Protein AF-A0A9E0IJ92-F1 (afdb_monomer_lite)

Sequence (86 aa):
MNIVFDFGAVVFTWQPATLIQQVFAQRADSVDAAKQLAHQVFGHADWHAFDQGLLQADEVVQRTAQRLSLPLDAMHELVHGIGERL

Structure (mmCIF, N/CA/C/O backbone):
data_AF-A0A9E0IJ92-F1
#
_entry.id   AF-A0A9E0IJ92-F1
#
loop_
_atom_site.group_PDB
_atom_site.id
_atom_site.type_symbol
_atom_site.label_atom_id
_atom_site.label_alt_id
_atom_site.label_comp_id
_atom_site.label_asym_id
_atom_site.label_entity_id
_atom_site.label_seq_id
_atom_site.pdbx_PDB_ins_code
_atom_site.Cartn_x
_atom_site.Cartn_y
_atom_site.Cartn_z
_atom_site.occupancy
_atom_site.B_iso_or_equiv
_atom_site.auth_seq_id
_atom_site.auth_comp_id
_atom_site.auth_asym_id
_atom_site.auth_atom_id
_atom_site.pdbx_PDB_model_num
ATOM 1 N N . MET A 1 1 ? 17.542 22.839 -19.723 1.00 47.62 1 MET A N 1
ATOM 2 C CA . MET A 1 1 ? 17.277 22.641 -18.283 1.00 47.62 1 MET A CA 1
ATOM 3 C C . MET A 1 1 ? 16.172 21.607 -18.193 1.00 47.62 1 MET A C 1
ATOM 5 O O . MET A 1 1 ? 15.131 21.856 -18.783 1.00 47.62 1 MET A O 1
ATOM 9 N N . ASN A 1 2 ? 16.402 20.468 -17.541 1.00 52.91 2 ASN A N 1
ATOM 10 C CA . ASN A 1 2 ? 15.377 19.433 -17.379 1.00 52.91 2 ASN A CA 1
ATOM 11 C C . ASN A 1 2 ? 14.903 19.465 -15.927 1.00 52.91 2 ASN A C 1
ATOM 13 O O . ASN A 1 2 ? 15.734 19.440 -15.021 1.00 52.91 2 ASN A O 1
ATOM 17 N N . ILE A 1 3 ? 13.591 19.561 -15.720 1.00 58.00 3 ILE A N 1
ATOM 18 C CA . ILE A 1 3 ? 12.966 19.518 -14.396 1.00 58.00 3 ILE A CA 1
ATOM 19 C C . ILE A 1 3 ? 12.246 18.176 -14.290 1.00 58.00 3 ILE A C 1
ATOM 21 O O . ILE A 1 3 ? 11.475 17.825 -15.181 1.00 58.00 3 ILE A O 1
ATOM 25 N N . VAL A 1 4 ? 12.527 17.429 -13.224 1.00 64.56 4 VAL A N 1
ATOM 26 C CA . VAL A 1 4 ? 11.853 16.168 -12.897 1.00 64.56 4 VAL A CA 1
ATOM 27 C C . VAL A 1 4 ? 10.933 16.439 -11.713 1.00 64.56 4 VAL A C 1
ATOM 29 O O . VAL A 1 4 ? 11.389 16.947 -10.689 1.00 64.56 4 VAL A O 1
ATOM 32 N N . PHE A 1 5 ? 9.649 16.125 -11.871 1.00 53.00 5 PHE A N 1
ATOM 33 C CA . PHE A 1 5 ? 8.648 16.220 -10.813 1.00 53.00 5 PHE A CA 1
ATOM 34 C C . PHE A 1 5 ? 8.285 14.820 -10.325 1.00 53.00 5 PHE A C 1
ATOM 36 O O . PHE A 1 5 ? 8.084 13.917 -11.135 1.00 53.00 5 PHE A O 1
ATOM 43 N N . ASP A 1 6 ? 8.183 14.660 -9.009 1.00 59.72 6 ASP A N 1
ATOM 44 C CA . ASP A 1 6 ? 7.562 13.485 -8.403 1.00 59.72 6 ASP A CA 1
ATOM 45 C C . ASP A 1 6 ? 6.039 13.533 -8.618 1.00 59.72 6 ASP A C 1
ATOM 47 O O . ASP A 1 6 ? 5.412 14.570 -8.408 1.00 59.72 6 ASP A O 1
ATOM 51 N N . PHE A 1 7 ? 5.426 12.440 -9.072 1.00 58.53 7 PHE A N 1
ATOM 52 C CA . PHE A 1 7 ? 4.000 12.451 -9.417 1.00 58.53 7 PHE A CA 1
ATOM 53 C C . PHE A 1 7 ? 3.106 12.444 -8.166 1.00 58.53 7 PHE A C 1
ATOM 55 O O . PHE A 1 7 ? 2.147 13.213 -8.092 1.00 58.53 7 PHE A O 1
ATOM 62 N N . GLY A 1 8 ? 3.446 11.633 -7.158 1.00 56.34 8 GLY A N 1
ATOM 63 C CA . GLY A 1 8 ? 2.589 11.344 -6.003 1.00 56.34 8 GLY A CA 1
ATOM 64 C C . GLY A 1 8 ? 2.526 12.439 -4.936 1.00 56.34 8 GLY A C 1
ATOM 65 O O . GLY A 1 8 ? 1.568 12.467 -4.166 1.00 56.34 8 GLY A O 1
ATOM 66 N N . ALA A 1 9 ? 3.516 13.332 -4.870 1.00 56.28 9 ALA A N 1
ATOM 67 C CA . ALA A 1 9 ? 3.543 14.426 -3.896 1.00 56.28 9 ALA A CA 1
ATOM 68 C C . ALA A 1 9 ? 3.516 15.831 -4.520 1.00 56.28 9 ALA A C 1
ATOM 70 O O . ALA A 1 9 ? 3.413 16.813 -3.781 1.00 56.28 9 ALA A O 1
ATOM 71 N N . VAL A 1 10 ? 3.630 15.952 -5.850 1.00 55.31 10 VAL A N 1
ATOM 72 C CA . VAL A 1 10 ? 3.735 17.261 -6.526 1.00 55.31 10 VAL A CA 1
ATOM 73 C C . VAL A 1 10 ? 2.624 17.502 -7.546 1.00 55.31 10 VAL A C 1
ATOM 75 O O . VAL A 1 10 ? 2.158 18.634 -7.660 1.00 55.31 10 VAL A O 1
ATOM 78 N N . VAL A 1 11 ? 2.164 16.473 -8.262 1.00 55.47 11 VAL A N 1
ATOM 79 C CA . VAL A 1 11 ? 1.088 16.607 -9.269 1.00 55.47 11 VAL A CA 1
ATOM 80 C C . VAL A 1 11 ? -0.229 16.011 -8.767 1.00 55.47 11 VAL A C 1
ATOM 82 O O . VAL A 1 11 ? -1.303 16.531 -9.062 1.00 55.47 11 VAL A O 1
ATOM 85 N N . PHE A 1 12 ? -0.144 14.974 -7.937 1.00 55.53 12 PHE A N 1
ATOM 86 C CA . PHE A 1 12 ? -1.249 14.346 -7.228 1.00 55.53 12 PHE A CA 1
ATOM 87 C C . PHE A 1 12 ? -1.021 14.474 -5.717 1.00 55.53 12 PHE A C 1
ATOM 89 O O . PHE A 1 12 ? 0.118 14.543 -5.266 1.00 55.53 12 PHE A O 1
ATOM 96 N N . THR A 1 13 ? -2.086 14.525 -4.909 1.00 67.06 13 THR A N 1
ATOM 97 C CA . THR A 1 13 ? -1.942 14.418 -3.446 1.00 67.06 13 THR A CA 1
ATOM 98 C C . THR A 1 13 ? -2.138 12.963 -3.047 1.00 67.06 13 THR A C 1
ATOM 100 O O . THR A 1 13 ? -3.265 12.517 -2.835 1.00 67.06 13 THR A O 1
ATOM 103 N N . TRP A 1 14 ? -1.047 12.207 -2.943 1.00 78.31 14 TRP A N 1
ATOM 104 C CA . TRP A 1 14 ? -1.080 10.834 -2.450 1.00 78.31 14 TRP A CA 1
ATOM 105 C C . TRP A 1 14 ? -1.503 10.796 -0.974 1.00 78.31 14 TRP A C 1
ATOM 107 O O . TRP A 1 14 ? -0.806 11.304 -0.094 1.00 78.31 14 TRP A O 1
ATOM 117 N N . GLN A 1 15 ? -2.660 10.189 -0.691 1.00 84.19 15 GLN A N 1
ATOM 118 C CA . GLN A 1 15 ? -3.222 10.063 0.661 1.00 84.19 15 GLN A CA 1
ATOM 119 C C . GLN A 1 15 ? -3.437 8.587 1.040 1.00 84.19 15 GLN A C 1
ATOM 121 O O . GLN A 1 15 ? -4.575 8.116 1.116 1.00 84.19 15 GLN A O 1
ATOM 126 N N . PRO A 1 16 ? -2.359 7.834 1.311 1.00 85.94 16 PRO A N 1
ATOM 127 C CA . PRO A 1 16 ? -2.435 6.391 1.530 1.00 85.94 16 PRO A CA 1
ATOM 128 C C . PRO A 1 16 ? -3.278 6.019 2.756 1.00 85.94 16 PRO A C 1
ATOM 130 O O . PRO A 1 16 ? -4.004 5.032 2.725 1.00 85.94 16 PRO A O 1
ATOM 133 N N . ALA A 1 17 ? -3.245 6.827 3.820 1.00 89.94 17 ALA A N 1
ATOM 134 C CA . ALA A 1 17 ? -4.079 6.600 5.001 1.00 89.94 17 ALA A CA 1
ATOM 135 C C . ALA A 1 17 ? -5.582 6.732 4.690 1.00 89.94 17 ALA A C 1
ATOM 137 O O . ALA A 1 17 ? -6.375 5.936 5.184 1.00 89.94 17 ALA A O 1
ATOM 138 N N . THR A 1 18 ? -5.971 7.685 3.836 1.00 89.00 18 THR A N 1
ATOM 139 C CA . THR A 1 18 ? -7.366 7.854 3.400 1.00 89.00 18 THR A CA 1
ATOM 140 C C . THR A 1 18 ? -7.838 6.639 2.602 1.00 89.00 18 THR A C 1
ATOM 142 O O . THR A 1 18 ? -8.925 6.127 2.858 1.00 89.00 18 THR A O 1
ATOM 145 N N . LEU A 1 19 ? -7.004 6.129 1.689 1.00 88.69 19 LEU A N 1
ATOM 146 C CA . LEU A 1 19 ? -7.308 4.922 0.910 1.00 88.69 19 LEU A CA 1
ATOM 147 C C . LEU A 1 19 ? -7.471 3.692 1.808 1.00 88.69 19 LEU A C 1
ATOM 149 O O . LEU A 1 19 ? -8.445 2.953 1.681 1.00 88.69 19 LEU A O 1
ATOM 153 N N . ILE A 1 20 ? -6.557 3.509 2.766 1.00 93.06 20 ILE A N 1
ATOM 154 C CA . ILE A 1 20 ? -6.672 2.448 3.768 1.00 93.06 20 ILE A CA 1
ATOM 155 C C . ILE A 1 20 ? -7.976 2.571 4.555 1.00 93.06 20 ILE A C 1
ATOM 157 O O . ILE A 1 20 ? -8.648 1.569 4.768 1.00 93.06 20 ILE A O 1
ATOM 161 N N . GLN A 1 21 ? -8.350 3.773 4.988 1.00 91.94 21 GLN A N 1
ATOM 162 C CA . GLN A 1 21 ? -9.550 3.970 5.796 1.00 91.94 21 GLN A CA 1
ATOM 163 C C . GLN A 1 21 ? -10.841 3.694 5.012 1.00 91.94 21 GLN A C 1
ATOM 165 O O . GLN A 1 21 ? -11.797 3.170 5.579 1.00 91.94 21 GLN A O 1
ATOM 170 N N . GLN A 1 22 ? -10.856 3.995 3.711 1.00 90.25 22 GLN A N 1
ATOM 171 C CA . GLN A 1 22 ? -11.983 3.695 2.825 1.00 90.25 22 GLN A CA 1
ATOM 172 C C . GLN A 1 22 ? -12.181 2.187 2.633 1.00 90.25 22 GLN A C 1
ATOM 174 O O . GLN A 1 22 ? -13.314 1.717 2.685 1.00 90.25 22 GLN A O 1
ATOM 179 N N . VAL A 1 23 ? -11.094 1.432 2.451 1.00 91.94 23 VAL A N 1
ATOM 180 C CA . VAL A 1 23 ? -11.157 -0.006 2.128 1.00 91.94 23 VAL A CA 1
ATOM 181 C C . VAL A 1 23 ? -11.172 -0.893 3.381 1.00 91.94 23 VAL A C 1
ATOM 183 O O . VAL A 1 23 ? -11.839 -1.924 3.426 1.00 91.94 23 VAL A O 1
ATOM 186 N N . PHE A 1 24 ? -10.474 -0.489 4.443 1.00 91.94 24 PHE A N 1
ATOM 187 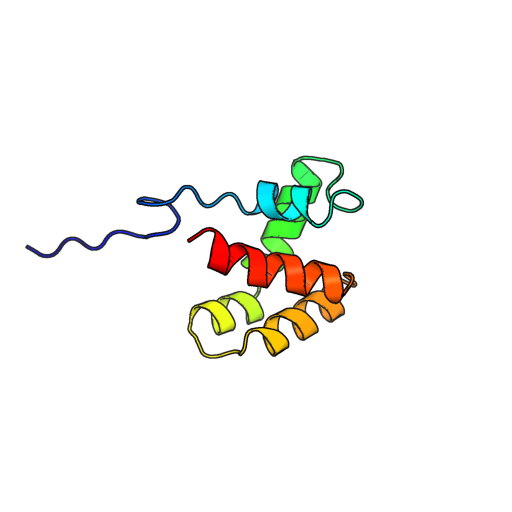C CA . PHE A 1 24 ? -10.281 -1.269 5.669 1.00 91.94 24 PHE A CA 1
ATOM 188 C C . PHE A 1 24 ? -10.850 -0.570 6.908 1.00 91.94 24 PHE A C 1
ATOM 190 O O . PHE A 1 24 ? -10.237 -0.613 7.974 1.00 91.94 24 PHE A O 1
ATOM 197 N N . ALA A 1 25 ? -12.037 0.036 6.809 1.00 86.94 25 ALA A N 1
ATOM 198 C CA . ALA A 1 25 ? -12.655 0.809 7.895 1.00 86.94 25 ALA A CA 1
ATOM 199 C C . ALA A 1 25 ? -12.695 0.080 9.258 1.00 86.94 25 ALA A C 1
ATOM 201 O O . ALA A 1 25 ? -12.526 0.708 10.297 1.00 86.94 25 ALA A O 1
ATOM 202 N N . GLN A 1 26 ? -12.854 -1.251 9.269 1.00 86.06 26 GLN A N 1
ATOM 203 C CA . GLN A 1 26 ? -12.857 -2.053 10.504 1.00 86.06 26 GLN A CA 1
ATOM 204 C C . GLN A 1 26 ? -11.474 -2.210 11.160 1.00 86.06 26 GLN A C 1
ATOM 206 O O . GLN A 1 26 ? -11.398 -2.466 12.356 1.00 86.06 26 GLN A O 1
ATOM 211 N N . ARG A 1 27 ? -10.381 -2.103 10.392 1.00 82.12 27 ARG A N 1
ATOM 212 C CA . ARG A 1 27 ? -8.994 -2.175 10.898 1.00 82.12 27 ARG A CA 1
ATOM 213 C C . ARG A 1 27 ? -8.313 -0.811 10.999 1.00 82.12 27 ARG A C 1
ATOM 215 O O . ARG A 1 27 ? -7.257 -0.705 11.612 1.00 82.12 27 ARG A O 1
ATOM 222 N N . ALA A 1 28 ? -8.909 0.206 10.391 1.00 86.44 28 ALA A N 1
ATOM 223 C CA . ALA A 1 28 ? -8.449 1.584 10.344 1.00 86.44 28 ALA A CA 1
ATOM 224 C C . ALA A 1 28 ? -9.513 2.515 10.954 1.00 86.44 28 ALA A C 1
ATOM 226 O O . ALA A 1 28 ? -9.905 3.524 10.366 1.00 86.44 28 ALA A O 1
ATOM 227 N N . ASP A 1 29 ? -10.000 2.145 12.139 1.00 86.44 29 ASP A N 1
ATOM 228 C CA . ASP A 1 29 ? -11.041 2.856 12.893 1.00 86.44 29 ASP A CA 1
ATOM 229 C C . ASP A 1 29 ? -10.582 4.228 13.422 1.00 86.44 29 ASP A C 1
ATOM 231 O O . ASP A 1 29 ? -11.394 5.092 13.754 1.00 86.44 29 ASP A O 1
ATOM 235 N N . SER A 1 30 ? -9.270 4.454 13.443 1.00 91.12 30 SER A N 1
ATOM 236 C CA . SER A 1 30 ? -8.626 5.708 13.807 1.00 91.12 30 SER A CA 1
ATOM 237 C C . SER A 1 30 ? -7.624 6.152 12.745 1.00 91.12 30 SER A C 1
ATOM 239 O O . SER A 1 30 ? -7.084 5.355 11.975 1.00 91.12 30 SER A O 1
ATOM 241 N N . VAL A 1 31 ? -7.328 7.453 12.740 1.00 89.00 31 VAL A N 1
ATOM 242 C CA . VAL A 1 31 ? -6.327 8.047 11.841 1.00 89.00 31 VAL A CA 1
ATOM 243 C C . VAL A 1 31 ? -4.948 7.410 12.043 1.00 89.00 31 VAL A C 1
ATOM 245 O O . VAL A 1 31 ? -4.227 7.187 11.070 1.00 89.00 31 VAL A O 1
ATOM 248 N N . ASP A 1 32 ? -4.577 7.092 13.283 1.00 92.56 32 ASP A N 1
ATOM 249 C CA . ASP A 1 32 ? -3.280 6.481 13.577 1.00 92.56 32 ASP A CA 1
ATOM 250 C C . ASP A 1 32 ? -3.219 5.022 13.117 1.00 92.56 32 ASP A C 1
ATOM 252 O O . ASP A 1 32 ? -2.231 4.633 12.491 1.00 92.56 32 ASP A O 1
ATOM 256 N N . ALA A 1 33 ? -4.288 4.240 13.312 1.00 92.25 33 ALA A N 1
ATOM 257 C CA . ALA A 1 33 ? -4.377 2.880 12.778 1.00 92.25 33 ALA A CA 1
ATOM 258 C C . ALA A 1 33 ? -4.314 2.870 11.240 1.00 92.25 33 ALA A C 1
ATOM 260 O O . ALA A 1 33 ? -3.574 2.081 10.650 1.00 92.25 33 ALA A O 1
ATOM 261 N N . ALA A 1 34 ? -5.010 3.806 10.585 1.00 92.88 34 AL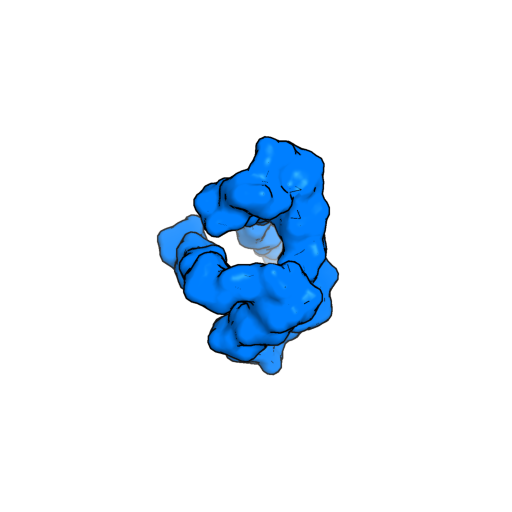A A N 1
ATOM 262 C CA . ALA A 1 34 ? -4.970 3.967 9.133 1.00 92.88 34 ALA A CA 1
ATOM 263 C C . ALA A 1 34 ? -3.552 4.274 8.623 1.00 92.88 34 ALA A C 1
ATOM 265 O O . ALA A 1 34 ? -3.089 3.665 7.659 1.00 92.88 34 ALA A O 1
ATOM 266 N N . LYS A 1 35 ? -2.832 5.188 9.287 1.00 93.50 35 LYS A N 1
ATOM 267 C CA . LYS A 1 35 ? -1.441 5.532 8.946 1.00 93.50 35 LYS A CA 1
ATOM 268 C C . LYS A 1 35 ? -0.481 4.367 9.167 1.00 93.50 35 LYS A C 1
ATOM 270 O O . LYS A 1 35 ? 0.390 4.133 8.332 1.00 93.50 35 LYS A O 1
ATOM 275 N N . GLN A 1 36 ? -0.628 3.640 10.273 1.00 95.19 36 GLN A N 1
ATOM 276 C CA . GLN A 1 36 ? 0.205 2.475 10.573 1.00 95.19 36 GLN A CA 1
ATOM 277 C C . GLN A 1 36 ? 0.013 1.380 9.526 1.00 95.19 36 GLN A C 1
ATOM 279 O O . GLN A 1 36 ? 0.994 0.868 8.987 1.00 95.19 36 GLN A O 1
ATOM 284 N N . LEU A 1 37 ? -1.237 1.064 9.186 1.00 95.00 37 LEU A N 1
ATOM 285 C CA . LEU A 1 37 ? -1.544 0.072 8.164 1.00 95.00 37 LEU A CA 1
ATOM 286 C C . LEU A 1 37 ? -1.071 0.532 6.776 1.00 95.00 37 LEU A C 1
ATOM 288 O O . LEU A 1 37 ? -0.456 -0.248 6.054 1.00 95.00 37 LEU A O 1
ATOM 292 N N . ALA A 1 38 ? -1.242 1.812 6.437 1.00 94.50 38 ALA A N 1
ATOM 293 C CA . ALA A 1 38 ? -0.686 2.390 5.215 1.00 94.50 38 ALA A CA 1
ATOM 294 C C . ALA A 1 38 ? 0.835 2.207 5.137 1.00 94.50 38 ALA A C 1
ATOM 296 O O . ALA A 1 38 ? 1.353 1.783 4.108 1.00 94.50 38 ALA A O 1
ATOM 297 N N . HIS A 1 39 ? 1.556 2.466 6.228 1.00 95.31 39 HIS A N 1
ATOM 298 C CA . HIS A 1 39 ? 3.001 2.260 6.270 1.00 95.31 39 HIS A CA 1
ATOM 299 C C . HIS A 1 39 ? 3.382 0.780 6.091 1.00 95.31 39 HIS A C 1
ATOM 301 O O . HIS A 1 39 ? 4.311 0.469 5.351 1.00 95.31 39 HIS A O 1
ATOM 307 N N . GLN A 1 40 ? 2.635 -0.143 6.704 1.00 96.12 40 GLN A N 1
ATOM 308 C CA . GLN A 1 40 ? 2.864 -1.588 6.580 1.00 96.12 40 GLN A CA 1
ATOM 309 C C . GLN A 1 40 ? 2.569 -2.149 5.178 1.00 96.12 40 GLN A C 1
ATOM 311 O O . GLN A 1 40 ? 3.140 -3.181 4.806 1.00 96.12 40 GLN A O 1
ATOM 316 N N . VAL A 1 41 ? 1.670 -1.509 4.423 1.00 95.06 41 VAL A N 1
ATOM 317 C CA . VAL A 1 41 ? 1.345 -1.855 3.031 1.00 95.06 41 VAL A CA 1
ATOM 318 C C . VAL A 1 41 ? 2.355 -1.212 2.081 1.00 95.06 41 VAL A C 1
ATOM 320 O O . VAL A 1 41 ? 3.123 -1.924 1.441 1.00 95.06 41 VAL A O 1
ATOM 323 N N . PHE A 1 42 ? 2.401 0.121 2.034 1.00 94.44 42 PHE A N 1
ATOM 324 C CA . PHE A 1 42 ? 3.115 0.883 1.004 1.00 94.44 42 PHE A CA 1
ATOM 325 C C . PHE A 1 42 ? 4.618 1.060 1.275 1.00 94.44 42 PHE A C 1
ATOM 327 O O . PHE A 1 42 ? 5.373 1.387 0.365 1.00 94.44 42 PHE A O 1
ATOM 334 N N . GLY A 1 43 ? 5.065 0.857 2.518 1.00 94.38 43 GLY A N 1
ATOM 335 C CA . GLY A 1 43 ? 6.481 0.908 2.905 1.00 94.38 43 GLY A CA 1
ATOM 336 C C . GLY A 1 43 ? 7.189 -0.449 2.882 1.00 94.38 43 GLY A C 1
ATOM 337 O O . GLY A 1 43 ? 8.319 -0.557 3.353 1.00 94.38 43 GLY A O 1
ATOM 338 N N . HIS A 1 44 ? 6.520 -1.509 2.419 1.00 97.31 44 HIS A N 1
ATOM 339 C CA . HIS A 1 44 ? 7.095 -2.852 2.370 1.00 97.31 44 HIS A CA 1
ATOM 340 C C . HIS A 1 44 ? 7.839 -3.108 1.053 1.00 97.31 44 HIS A C 1
ATOM 342 O O . HIS A 1 44 ? 7.445 -2.615 -0.002 1.00 97.31 44 HIS A O 1
ATOM 348 N N . ALA A 1 45 ? 8.864 -3.965 1.091 1.00 96.75 45 ALA A N 1
ATOM 349 C CA . ALA A 1 45 ? 9.675 -4.316 -0.078 1.00 96.75 45 ALA A CA 1
ATOM 350 C C . ALA A 1 45 ? 8.855 -4.882 -1.252 1.00 96.75 45 ALA A C 1
ATOM 352 O O . ALA A 1 45 ? 9.154 -4.569 -2.398 1.00 96.75 45 ALA A O 1
ATOM 353 N N . ASP A 1 46 ? 7.802 -5.661 -0.979 1.00 96.50 46 ASP A N 1
ATOM 354 C CA . ASP A 1 46 ? 6.898 -6.151 -2.033 1.00 96.50 46 ASP A CA 1
ATOM 355 C C . ASP A 1 46 ? 6.196 -4.996 -2.768 1.00 96.50 46 ASP A C 1
ATOM 357 O O . ASP A 1 46 ? 6.075 -5.035 -3.989 1.00 96.50 46 ASP A O 1
ATOM 361 N N . TRP A 1 47 ? 5.772 -3.949 -2.045 1.00 95.00 47 TRP A N 1
ATOM 362 C CA . TRP A 1 47 ? 5.160 -2.774 -2.668 1.00 95.00 47 TRP A CA 1
ATOM 363 C C . TRP A 1 47 ? 6.175 -2.005 -3.509 1.00 95.00 47 TRP A C 1
ATOM 365 O O . TRP A 1 47 ? 5.879 -1.636 -4.638 1.00 95.00 47 TRP A O 1
ATOM 375 N N . HIS A 1 48 ? 7.392 -1.815 -2.998 1.00 94.81 48 HIS A N 1
ATOM 376 C CA . HIS A 1 48 ? 8.463 -1.169 -3.758 1.00 94.81 48 HIS A CA 1
ATOM 377 C C . HIS A 1 48 ? 8.832 -1.952 -5.024 1.00 94.81 48 HIS A C 1
ATOM 379 O O . HIS A 1 48 ? 9.035 -1.353 -6.074 1.00 94.81 48 HIS A O 1
ATOM 385 N N . ALA A 1 49 ? 8.874 -3.285 -4.955 1.00 93.50 49 ALA A N 1
ATOM 386 C CA . ALA A 1 49 ? 9.116 -4.127 -6.121 1.00 93.50 49 ALA A CA 1
ATOM 387 C C . ALA A 1 49 ? 7.978 -4.019 -7.149 1.00 93.50 49 ALA A C 1
ATOM 389 O O . ALA A 1 49 ? 8.245 -3.953 -8.346 1.00 93.50 49 ALA A O 1
ATOM 390 N N . PHE A 1 50 ? 6.723 -3.959 -6.696 1.00 93.88 50 PHE A N 1
ATOM 391 C CA . PHE A 1 50 ? 5.569 -3.708 -7.563 1.00 93.88 50 PHE A CA 1
ATOM 392 C C . PHE A 1 50 ? 5.642 -2.330 -8.234 1.00 93.88 50 PHE A C 1
ATOM 394 O O . PHE A 1 50 ? 5.518 -2.244 -9.451 1.00 93.88 50 PHE A O 1
ATOM 401 N N . ASP A 1 51 ? 5.932 -1.278 -7.468 1.00 90.12 51 ASP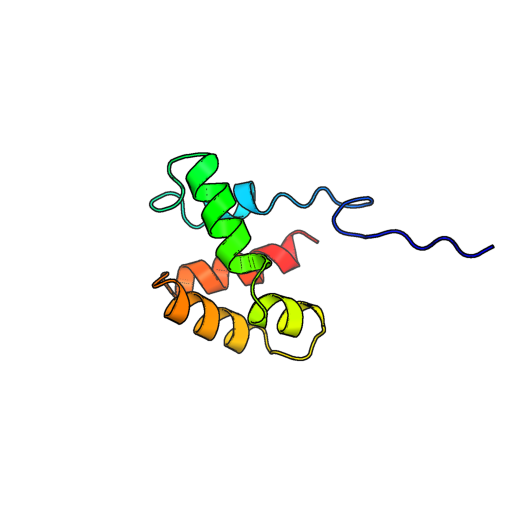 A N 1
ATOM 402 C CA . ASP A 1 51 ? 6.074 0.100 -7.961 1.00 90.12 51 ASP A CA 1
ATOM 403 C C . ASP A 1 51 ? 7.204 0.236 -9.001 1.00 90.12 51 ASP A C 1
ATOM 405 O O . ASP A 1 51 ? 7.119 1.004 -9.955 1.00 90.12 51 ASP A O 1
ATOM 409 N N . GLN A 1 52 ? 8.244 -0.594 -8.876 1.00 92.81 52 GLN A N 1
ATOM 410 C CA . GLN A 1 52 ? 9.341 -0.708 -9.840 1.00 92.81 52 GLN A CA 1
ATOM 411 C C . GLN A 1 52 ? 9.035 -1.625 -11.041 1.00 92.81 52 GLN A C 1
ATOM 413 O O . GLN A 1 52 ? 9.895 -1.798 -11.906 1.00 92.81 52 GLN A O 1
ATOM 418 N N . GLY A 1 53 ? 7.852 -2.244 -11.102 1.00 91.56 53 GLY A N 1
ATOM 419 C CA . GLY A 1 53 ? 7.462 -3.192 -12.153 1.00 91.56 53 GLY A CA 1
ATOM 420 C C . GLY A 1 53 ? 8.145 -4.564 -12.066 1.00 91.56 53 GLY A C 1
ATOM 421 O O . GLY A 1 53 ? 8.125 -5.327 -13.029 1.00 91.56 53 GLY A O 1
ATOM 422 N N . LEU A 1 54 ? 8.770 -4.884 -10.930 1.00 94.06 54 LEU A N 1
ATOM 423 C CA . LEU A 1 54 ? 9.461 -6.153 -10.667 1.00 94.06 54 LEU A CA 1
ATOM 424 C C . LEU A 1 54 ? 8.541 -7.226 -10.068 1.00 94.06 54 LEU A C 1
ATOM 426 O O . LEU A 1 54 ? 8.903 -8.402 -10.051 1.00 94.06 54 LEU A O 1
ATOM 430 N N . LEU A 1 55 ? 7.375 -6.827 -9.560 1.00 9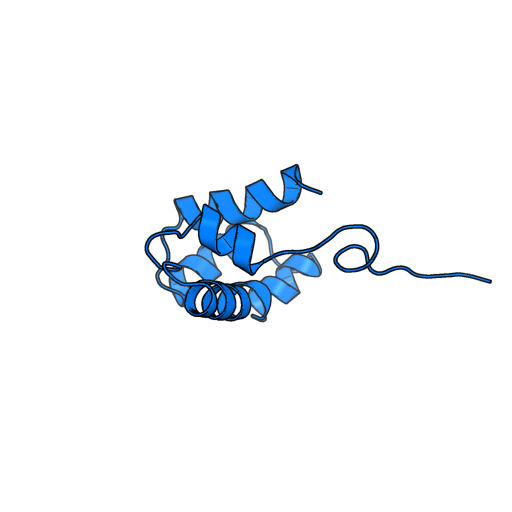5.00 55 LEU A N 1
ATOM 431 C CA . LEU A 1 55 ? 6.356 -7.705 -8.991 1.00 95.00 55 LEU A CA 1
ATOM 432 C C . LEU A 1 55 ? 5.016 -7.424 -9.676 1.00 95.00 55 LEU A C 1
ATOM 434 O O . LEU A 1 55 ? 4.718 -6.274 -9.981 1.00 95.00 55 LEU A O 1
ATOM 438 N N . GLN A 1 56 ? 4.210 -8.458 -9.922 1.00 94.44 56 GLN A N 1
ATOM 439 C CA . GLN A 1 56 ? 2.898 -8.289 -10.554 1.00 94.44 56 GLN A CA 1
ATOM 440 C C . GLN A 1 56 ? 1.830 -7.846 -9.547 1.00 94.44 56 GLN A C 1
ATOM 442 O O . GLN A 1 56 ? 1.940 -8.126 -8.352 1.00 94.44 56 GLN A O 1
ATOM 447 N N . ALA A 1 57 ? 0.765 -7.204 -10.039 1.00 92.19 57 ALA A N 1
ATOM 448 C CA . ALA A 1 57 ? -0.335 -6.697 -9.212 1.00 92.19 57 ALA A CA 1
ATOM 449 C C . ALA A 1 57 ? -0.988 -7.795 -8.348 1.00 92.19 57 ALA A C 1
ATOM 451 O O . ALA A 1 57 ? -1.115 -7.643 -7.134 1.00 92.19 57 ALA A O 1
ATOM 452 N N . ASP A 1 58 ? -1.334 -8.938 -8.945 1.00 95.31 58 ASP A N 1
ATOM 453 C CA . ASP A 1 58 ? -1.936 -10.056 -8.204 1.00 95.31 58 ASP A CA 1
ATOM 454 C C . ASP A 1 58 ? -0.982 -10.618 -7.143 1.00 95.31 58 ASP A C 1
ATOM 456 O O . ASP A 1 58 ? -1.398 -11.025 -6.056 1.00 95.31 58 ASP A O 1
ATOM 460 N N . GLU A 1 59 ? 0.320 -10.594 -7.425 1.00 96.62 59 GLU A N 1
ATOM 461 C CA . GLU A 1 59 ? 1.335 -11.132 -6.530 1.00 96.62 59 GLU A CA 1
ATOM 462 C C . GLU A 1 59 ? 1.581 -10.212 -5.325 1.00 96.62 59 GLU A C 1
ATOM 464 O O . GLU A 1 59 ? 1.639 -10.692 -4.189 1.00 96.62 59 GLU A O 1
ATOM 469 N N . VAL A 1 60 ? 1.649 -8.889 -5.525 1.00 96.88 60 VAL A N 1
ATOM 470 C CA . VAL A 1 60 ? 1.749 -7.934 -4.407 1.00 96.88 60 VAL A CA 1
ATOM 471 C C . VAL A 1 60 ? 0.493 -7.960 -3.536 1.00 96.88 60 VAL A C 1
ATOM 473 O O . VAL A 1 60 ? 0.603 -7.876 -2.308 1.00 96.88 60 VAL A O 1
ATOM 476 N N . VAL A 1 61 ? -0.687 -8.145 -4.139 1.00 97.06 61 VAL A N 1
ATOM 477 C CA . VAL A 1 61 ? -1.961 -8.286 -3.424 1.00 97.06 61 VAL A CA 1
ATOM 478 C C . VAL A 1 61 ? -1.951 -9.533 -2.544 1.00 97.06 61 VAL A C 1
ATOM 480 O O . VAL A 1 61 ? -2.166 -9.420 -1.335 1.00 97.06 61 VAL A O 1
ATOM 483 N N . GLN A 1 62 ? -1.632 -10.703 -3.105 1.00 97.69 62 GLN A N 1
ATOM 484 C CA . GLN A 1 62 ? -1.597 -11.962 -2.356 1.00 97.69 62 GLN A CA 1
ATOM 485 C C . GLN A 1 62 ? -0.583 -11.925 -1.209 1.00 97.69 62 GLN A C 1
ATOM 487 O O . GLN A 1 62 ? -0.928 -12.237 -0.065 1.00 97.69 62 GLN A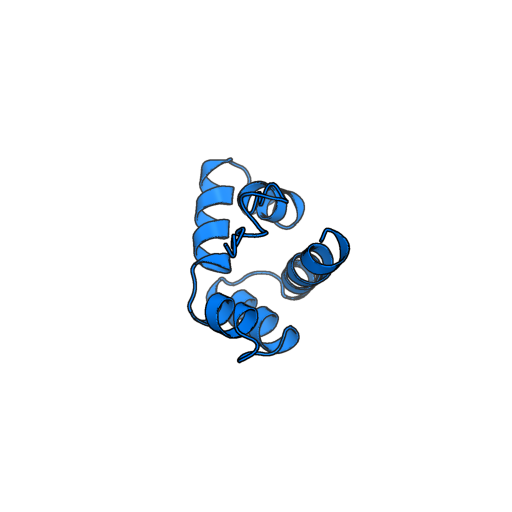 O 1
ATOM 492 N N . ARG A 1 63 ? 0.655 -11.492 -1.485 1.00 98.06 63 ARG A N 1
ATOM 493 C CA . ARG A 1 63 ? 1.723 -11.427 -0.475 1.00 98.06 63 ARG A CA 1
ATOM 494 C C . ARG A 1 63 ? 1.376 -10.465 0.657 1.00 98.06 63 ARG A C 1
ATOM 496 O O . ARG A 1 63 ? 1.566 -10.793 1.829 1.00 98.06 63 ARG A O 1
ATOM 503 N N . THR A 1 64 ? 0.827 -9.296 0.327 1.00 97.31 64 THR A N 1
ATOM 504 C CA . THR A 1 64 ? 0.434 -8.292 1.326 1.00 97.31 64 THR A CA 1
ATOM 505 C C . THR A 1 64 ? -0.742 -8.773 2.168 1.00 97.31 64 THR A C 1
ATOM 507 O O . THR A 1 64 ? -0.681 -8.682 3.396 1.00 97.31 64 THR A O 1
ATOM 510 N N . ALA A 1 65 ? -1.778 -9.334 1.534 1.00 97.50 65 ALA A N 1
ATOM 511 C CA . ALA A 1 65 ? -2.946 -9.867 2.225 1.00 97.50 65 ALA A CA 1
ATOM 512 C C . ALA A 1 65 ? -2.557 -10.976 3.209 1.00 97.50 65 ALA A C 1
ATOM 514 O O . ALA A 1 65 ? -2.963 -10.946 4.370 1.00 97.50 65 ALA A O 1
ATOM 515 N N . GLN A 1 66 ? -1.695 -11.904 2.787 1.00 97.88 66 GLN A N 1
ATOM 516 C CA . GLN A 1 66 ? -1.226 -12.994 3.636 1.00 97.88 66 GLN A CA 1
ATOM 517 C C . GLN A 1 66 ? -0.361 -12.486 4.801 1.00 97.88 66 GLN A C 1
ATOM 519 O O . GLN A 1 66 ? -0.614 -12.833 5.954 1.00 97.88 66 GLN A O 1
ATOM 524 N N . ARG A 1 67 ? 0.621 -11.617 4.525 1.00 97.81 67 ARG A N 1
ATOM 525 C CA . ARG A 1 67 ? 1.539 -11.060 5.535 1.00 97.81 67 ARG A CA 1
ATOM 526 C C . ARG A 1 67 ? 0.815 -10.257 6.615 1.00 97.81 67 ARG A C 1
ATOM 528 O O . ARG A 1 67 ? 1.172 -10.354 7.785 1.00 97.81 67 ARG A O 1
ATOM 535 N N . LEU A 1 68 ? -0.181 -9.460 6.230 1.00 96.38 68 LEU A N 1
ATOM 536 C CA . LEU A 1 68 ? -0.928 -8.586 7.143 1.00 96.38 68 LEU A CA 1
ATOM 537 C C . LEU A 1 68 ? -2.242 -9.208 7.639 1.00 96.38 68 LEU A C 1
ATOM 539 O O . LEU A 1 68 ? -2.973 -8.593 8.423 1.00 96.38 68 LEU A O 1
ATOM 543 N N . SER A 1 69 ? -2.538 -10.440 7.212 1.00 96.56 69 SER A N 1
ATOM 544 C CA . SER A 1 69 ? -3.798 -11.132 7.501 1.00 96.56 69 SER A CA 1
ATOM 545 C C . SER A 1 69 ? -5.017 -10.266 7.151 1.00 96.56 69 SER A C 1
ATOM 547 O O . SER A 1 69 ? -5.926 -10.103 7.971 1.00 96.56 69 SER A O 1
ATOM 549 N N . LEU A 1 70 ? -4.993 -9.655 5.964 1.00 95.38 70 LEU A N 1
ATOM 550 C CA . LEU A 1 70 ? -6.072 -8.835 5.410 1.00 95.38 70 LEU A CA 1
ATOM 551 C C . LEU A 1 70 ? -6.935 -9.664 4.445 1.00 95.38 70 LEU A C 1
ATOM 553 O O . LEU A 1 70 ? -6.421 -10.595 3.821 1.00 95.38 70 LEU A O 1
ATOM 557 N N . PRO A 1 71 ? -8.228 -9.330 4.278 1.00 95.94 71 PRO A N 1
ATOM 558 C CA . PRO A 1 71 ? -9.061 -9.948 3.252 1.00 95.94 71 PRO A CA 1
ATOM 559 C C . PRO A 1 71 ? -8.482 -9.719 1.850 1.00 95.94 71 PRO A C 1
ATOM 561 O O . PRO A 1 71 ? -8.174 -8.583 1.485 1.00 95.94 71 PRO A O 1
ATOM 564 N N . LEU A 1 72 ? -8.356 -10.795 1.068 1.00 95.69 72 LEU A N 1
ATOM 565 C CA . LEU A 1 72 ? -7.772 -10.744 -0.275 1.00 95.69 72 LEU A CA 1
ATOM 566 C C . LEU A 1 72 ? -8.585 -9.843 -1.217 1.00 95.69 72 LEU A C 1
ATOM 568 O O . LEU A 1 72 ? -8.004 -9.011 -1.906 1.00 95.69 72 LEU A O 1
ATOM 572 N N . ASP A 1 73 ? -9.915 -9.951 -1.180 1.00 95.69 73 ASP A N 1
ATOM 573 C CA . ASP A 1 73 ? -10.816 -9.163 -2.033 1.00 95.69 73 ASP A CA 1
ATOM 574 C C . ASP A 1 73 ? -10.682 -7.655 -1.775 1.00 95.69 73 ASP A C 1
ATOM 576 O O . ASP A 1 73 ? -10.541 -6.869 -2.709 1.00 95.69 73 ASP A O 1
ATOM 580 N N . ALA A 1 74 ? -10.625 -7.250 -0.503 1.00 94.25 74 ALA A N 1
ATOM 581 C CA . ALA A 1 74 ? -10.413 -5.852 -0.125 1.00 94.25 74 ALA A CA 1
ATOM 582 C C . ALA A 1 74 ? -9.027 -5.350 -0.568 1.00 94.25 74 ALA A C 1
ATOM 584 O O . ALA A 1 74 ? -8.862 -4.208 -0.988 1.00 94.25 74 ALA A O 1
ATOM 585 N N . MET A 1 75 ? -8.007 -6.209 -0.523 1.00 95.62 75 MET A N 1
ATOM 586 C CA . MET A 1 75 ? -6.670 -5.852 -0.991 1.00 95.62 75 MET A CA 1
ATOM 587 C C . MET A 1 75 ? -6.613 -5.711 -2.525 1.00 95.62 75 MET A C 1
ATOM 589 O O . MET A 1 75 ? -5.940 -4.809 -3.029 1.00 95.62 75 MET A O 1
ATOM 593 N N . HIS A 1 76 ? -7.369 -6.526 -3.270 1.00 94.62 76 HIS A N 1
ATOM 594 C CA . HIS A 1 76 ? -7.576 -6.323 -4.708 1.00 94.62 76 HIS A CA 1
ATOM 595 C C . HIS A 1 76 ? -8.265 -4.988 -4.999 1.00 94.62 76 HIS A C 1
ATOM 597 O O . HIS A 1 76 ? -7.792 -4.263 -5.876 1.00 94.62 76 HIS A O 1
ATOM 603 N N . GLU A 1 77 ? -9.330 -4.653 -4.263 1.00 93.06 77 GLU A N 1
ATOM 604 C CA . GLU A 1 77 ? -10.055 -3.383 -4.397 1.00 93.06 77 GLU A CA 1
ATOM 605 C C . GLU A 1 77 ? -9.135 -2.182 -4.149 1.00 93.06 77 GLU A C 1
ATOM 607 O O . GLU A 1 77 ? -9.136 -1.228 -4.928 1.00 93.06 77 GLU A O 1
ATOM 612 N N . LEU A 1 78 ? -8.290 -2.248 -3.114 1.00 92.56 78 LEU A N 1
ATOM 613 C CA . LEU A 1 78 ? -7.314 -1.199 -2.832 1.00 92.56 78 LEU A CA 1
ATOM 614 C C . LEU A 1 78 ? -6.347 -0.989 -4.006 1.00 92.56 78 LEU A C 1
ATOM 616 O O . LEU A 1 78 ? -6.152 0.148 -4.426 1.00 92.56 78 LEU A O 1
ATOM 620 N N . VAL A 1 79 ? -5.735 -2.056 -4.530 1.00 91.62 79 VAL A N 1
ATOM 621 C CA . VAL A 1 79 ? -4.729 -1.942 -5.604 1.00 91.62 79 VAL A CA 1
ATOM 622 C C . VAL A 1 79 ? -5.354 -1.504 -6.924 1.00 91.62 79 VAL A C 1
ATOM 624 O O . VAL A 1 79 ? -4.840 -0.583 -7.557 1.00 91.62 79 VAL A O 1
ATOM 627 N N . HIS A 1 80 ? -6.481 -2.096 -7.321 1.00 87.75 80 HIS A N 1
ATOM 628 C CA . HIS A 1 80 ? -7.172 -1.709 -8.555 1.00 87.75 80 HIS A CA 1
ATOM 629 C C . HIS A 1 80 ? -7.708 -0.277 -8.473 1.00 87.75 80 HIS A C 1
ATOM 631 O O . HIS A 1 80 ? -7.550 0.501 -9.412 1.00 87.75 80 HIS A O 1
ATOM 637 N N . GLY A 1 81 ? -8.249 0.111 -7.317 1.00 84.88 81 GLY A N 1
ATOM 638 C CA . GLY A 1 81 ? -8.757 1.457 -7.092 1.00 84.88 81 GLY A CA 1
ATOM 639 C C . GLY A 1 81 ? -7.675 2.540 -7.059 1.00 84.88 81 GLY A C 1
ATOM 640 O O . GLY A 1 81 ? -8.020 3.718 -7.105 1.00 84.88 81 GLY A O 1
ATOM 641 N N . ILE A 1 82 ? -6.385 2.203 -6.948 1.00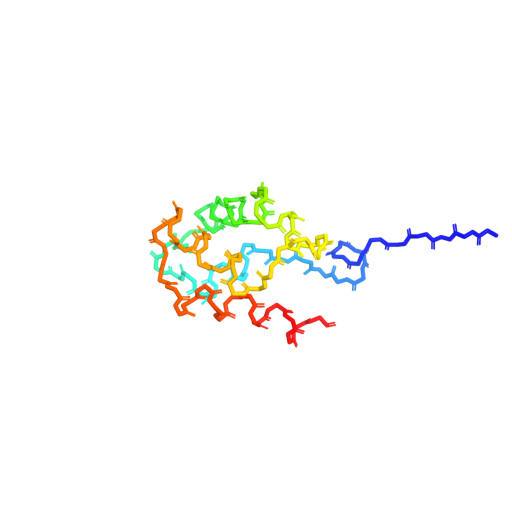 84.44 82 ILE A N 1
ATOM 642 C CA . ILE A 1 82 ? -5.303 3.186 -7.114 1.00 84.44 82 ILE A CA 1
ATOM 643 C C . ILE A 1 82 ? -5.153 3.543 -8.595 1.00 84.44 82 ILE A C 1
ATOM 645 O O . ILE A 1 82 ? -5.112 4.724 -8.920 1.00 84.44 82 ILE A O 1
ATOM 649 N N . GLY A 1 83 ? -5.145 2.548 -9.488 1.00 71.06 83 GLY A N 1
ATOM 650 C CA . GLY A 1 83 ? -4.985 2.760 -10.931 1.00 71.06 83 GLY A CA 1
ATOM 651 C C . GLY A 1 83 ? -6.110 3.577 -11.572 1.00 71.06 83 GLY A C 1
ATOM 652 O O . GLY A 1 83 ? -5.852 4.347 -12.486 1.00 71.06 83 GLY A O 1
ATOM 653 N N . GLU A 1 84 ? -7.343 3.463 -11.072 1.00 69.19 84 GLU A N 1
ATOM 654 C CA . GLU A 1 84 ? -8.492 4.242 -11.568 1.00 69.19 84 GLU A CA 1
ATOM 655 C C . GLU A 1 84 ? -8.506 5.707 -11.096 1.00 69.19 84 GLU A C 1
ATOM 657 O O . GLU A 1 84 ? -9.281 6.516 -11.606 1.00 69.19 84 GLU A O 1
ATOM 662 N N . ARG A 1 85 ? -7.695 6.046 -10.086 1.00 65.31 85 ARG A N 1
ATOM 663 C CA . ARG A 1 85 ? -7.651 7.378 -9.457 1.00 65.31 85 ARG A CA 1
ATOM 664 C C . ARG A 1 85 ? -6.424 8.204 -9.869 1.00 65.31 85 ARG A C 1
ATOM 666 O O . ARG A 1 85 ? -6.311 9.342 -9.410 1.00 65.31 85 ARG A O 1
ATOM 673 N N . LEU A 1 86 ? -5.532 7.630 -10.680 1.00 56.72 86 LEU A N 1
ATOM 674 C CA . LEU A 1 86 ? -4.339 8.259 -11.266 1.00 56.72 86 LEU A CA 1
ATOM 675 C C . LEU A 1 86 ? -4.641 8.779 -12.677 1.00 56.72 86 LEU A C 1
ATOM 677 O O . LEU A 1 86 ? -4.100 9.856 -13.010 1.00 56.72 86 LEU A O 1
#

Secondary structure (DSSP, 8-state):
------IIIIIS---HHHHHHHH-TTT--SHHHHHHHHHHHHTSHHHHHHHTTSS-HHHHHHHHHHHHT--HHHHHHHHHHHHTT-

pLDDT: mean 86.07, std 14.23, range [47.62, 98.06]

Radius of gyration: 13.5 Å; chains: 1; bounding box: 30×36×32 Å

Foldseek 3Di:
DDDDDDCPVGVHPPDQLVLQCVLPVVQSVDSVSSVVLSCLLCVDPLNVCVVVVNHDQLRSLVVSCVVVVHDSVSSNCSSVVVVVVD